Protein AF-A0A6J6BTA0-F1 (afdb_monomer_lite)

Structure (mmCIF, N/CA/C/O backbone):
data_AF-A0A6J6BTA0-F1
#
_entry.id   AF-A0A6J6BTA0-F1
#
loop_
_atom_site.group_PDB
_atom_site.id
_atom_site.type_symbol
_atom_site.label_atom_id
_atom_site.label_alt_id
_atom_site.label_comp_id
_atom_site.label_asym_id
_atom_site.label_entity_id
_atom_site.label_seq_id
_atom_site.pdbx_PDB_ins_code
_atom_site.Cartn_x
_atom_site.Cartn_y
_atom_site.Cartn_z
_atom_site.occupancy
_atom_site.B_iso_or_equiv
_atom_site.auth_seq_id
_atom_site.auth_comp_id
_atom_site.auth_asym_id
_atom_site.auth_atom_id
_atom_site.pdbx_PDB_model_num
ATOM 1 N N . MET A 1 1 ? 2.036 -7.230 6.459 1.00 88.25 1 MET A N 1
ATOM 2 C CA . MET A 1 1 ? 1.317 -7.053 7.745 1.00 88.25 1 MET A CA 1
ATOM 3 C C . MET A 1 1 ? 2.105 -7.492 8.983 1.00 88.25 1 MET A C 1
ATOM 5 O O . MET A 1 1 ? 1.747 -7.066 10.074 1.00 88.25 1 MET A O 1
ATOM 9 N N . ALA A 1 2 ? 3.179 -8.287 8.855 1.00 91.69 2 ALA A N 1
ATOM 10 C CA . ALA A 1 2 ? 3.992 -8.714 10.000 1.00 91.69 2 ALA A CA 1
ATOM 11 C C . ALA A 1 2 ? 4.547 -7.539 10.829 1.00 91.69 2 ALA A C 1
ATOM 13 O O . ALA A 1 2 ? 4.347 -7.526 12.035 1.00 91.69 2 ALA A O 1
ATOM 14 N N . THR A 1 3 ? 5.113 -6.511 10.187 1.00 93.12 3 THR A N 1
ATOM 15 C CA . THR A 1 3 ? 5.685 -5.326 10.858 1.00 93.12 3 THR A CA 1
ATOM 16 C C . THR A 1 3 ? 4.683 -4.592 11.751 1.00 93.12 3 THR A C 1
ATOM 18 O O . THR A 1 3 ? 5.014 -4.201 12.866 1.00 93.12 3 THR A O 1
ATOM 21 N N . VAL A 1 4 ? 3.435 -4.436 11.294 1.00 94.31 4 VAL A N 1
ATOM 22 C CA . VAL A 1 4 ? 2.373 -3.788 12.082 1.00 94.31 4 VAL A CA 1
ATOM 23 C C . VAL A 1 4 ? 2.025 -4.643 13.298 1.00 94.31 4 VAL A C 1
ATOM 25 O O . VAL A 1 4 ? 1.952 -4.129 14.409 1.00 94.31 4 VAL A O 1
ATOM 28 N N . ARG A 1 5 ? 1.870 -5.960 13.111 1.00 94.88 5 ARG A N 1
ATOM 29 C CA . ARG A 1 5 ? 1.591 -6.893 14.210 1.00 94.88 5 ARG A CA 1
ATOM 30 C C . ARG A 1 5 ? 2.737 -6.952 15.221 1.00 94.88 5 ARG A C 1
ATOM 32 O O . ARG A 1 5 ? 2.469 -6.992 16.411 1.00 94.88 5 ARG A O 1
ATOM 39 N N . GLU A 1 6 ? 3.983 -6.946 14.765 1.00 96.25 6 GLU A N 1
ATOM 40 C CA . GLU A 1 6 ? 5.172 -6.924 15.623 1.00 96.25 6 GLU A CA 1
ATOM 41 C C . GLU A 1 6 ? 5.246 -5.633 16.447 1.00 96.25 6 GLU A C 1
ATOM 43 O O . GLU A 1 6 ? 5.535 -5.676 17.638 1.00 96.25 6 GLU A O 1
ATOM 48 N N . THR A 1 7 ? 4.909 -4.497 15.832 1.00 94.94 7 THR A N 1
ATOM 49 C CA . THR A 1 7 ? 4.965 -3.179 16.481 1.00 94.94 7 THR A CA 1
ATOM 50 C C . THR A 1 7 ? 3.807 -2.954 17.459 1.00 94.94 7 THR A C 1
ATOM 52 O O . THR A 1 7 ? 4.006 -2.393 18.532 1.00 94.94 7 THR A O 1
ATOM 55 N N . LEU A 1 8 ? 2.587 -3.372 17.102 1.00 95.50 8 LEU A N 1
ATOM 56 C CA . LEU A 1 8 ? 1.366 -3.084 17.870 1.00 95.50 8 LEU A CA 1
ATOM 57 C C . LEU A 1 8 ? 0.899 -4.255 18.753 1.00 95.50 8 LEU A C 1
ATOM 59 O O . LEU A 1 8 ? 0.043 -4.074 19.619 1.00 95.50 8 LEU A O 1
ATOM 63 N N . GLY A 1 9 ? 1.409 -5.466 18.525 1.00 96.00 9 GLY A N 1
ATOM 64 C CA . GLY A 1 9 ? 0.949 -6.718 19.138 1.00 96.00 9 GLY A CA 1
ATOM 65 C C . GLY A 1 9 ? -0.332 -7.283 18.506 1.00 96.00 9 GLY A C 1
ATOM 66 O O . GLY A 1 9 ? -0.412 -8.482 18.235 1.00 96.00 9 GLY A O 1
ATOM 67 N N . SER A 1 10 ? -1.316 -6.429 18.202 1.00 95.38 10 SER A N 1
ATOM 68 C CA . SER A 1 10 ? -2.519 -6.791 17.437 1.00 95.38 10 SER A CA 1
ATOM 69 C C . SER A 1 10 ? -2.782 -5.813 16.295 1.00 95.38 10 SER A C 1
ATOM 71 O O . SER A 1 10 ? -2.510 -4.619 16.408 1.00 95.38 10 SER A O 1
ATOM 73 N N . LEU A 1 11 ? -3.351 -6.331 15.203 1.00 95.88 11 LEU A N 1
ATOM 74 C CA . LEU A 1 11 ? -3.837 -5.519 14.087 1.00 95.88 11 LEU A CA 1
ATOM 75 C C . LEU A 1 11 ? -5.112 -4.745 14.454 1.00 95.88 11 LEU A C 1
ATOM 77 O O . 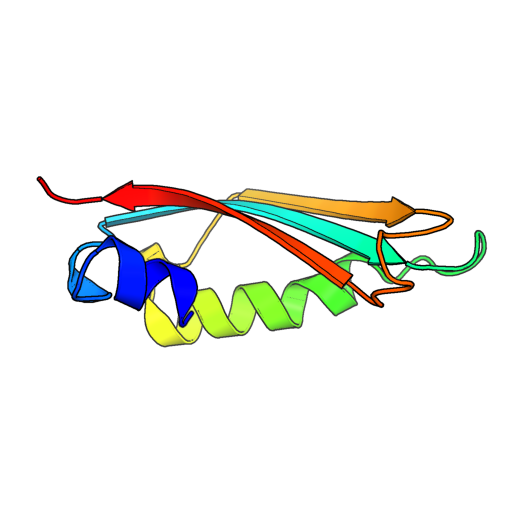LEU A 1 11 ? -5.350 -3.692 13.878 1.00 95.88 11 LEU A O 1
ATOM 81 N N . ASP A 1 12 ? -5.862 -5.192 15.466 1.00 95.75 12 ASP A N 1
ATOM 82 C CA . ASP A 1 12 ? -7.092 -4.525 15.937 1.00 95.75 12 ASP A CA 1
ATOM 83 C C . ASP A 1 12 ? -6.835 -3.127 16.518 1.00 95.75 12 ASP A C 1
ATOM 85 O O . ASP A 1 12 ? -7.763 -2.366 16.774 1.00 95.75 12 ASP A O 1
ATOM 89 N N . ARG A 1 13 ? -5.564 -2.788 16.755 1.00 96.62 13 ARG A N 1
ATOM 90 C CA . ARG A 1 13 ? -5.150 -1.464 17.218 1.00 96.62 13 ARG A CA 1
ATOM 91 C C . ARG A 1 13 ? -5.064 -0.433 16.101 1.00 96.62 13 ARG A C 1
ATOM 93 O O . ARG A 1 13 ? -4.831 0.730 16.394 1.00 96.62 13 ARG A O 1
ATOM 100 N N . VAL A 1 14 ? -5.203 -0.827 14.838 1.00 97.56 14 VAL A N 1
ATOM 101 C CA . VAL A 1 14 ? -5.233 0.116 13.716 1.00 97.56 14 VAL A CA 1
ATOM 102 C C . VAL A 1 14 ? -6.641 0.692 13.594 1.00 97.56 14 VAL A C 1
ATOM 104 O O . VAL A 1 14 ? -7.584 -0.036 13.302 1.00 97.56 14 VAL A O 1
ATOM 107 N N . GLU A 1 15 ? -6.779 2.002 13.790 1.00 97.94 15 GLU A N 1
ATOM 108 C CA . GLU A 1 15 ? -8.055 2.710 13.624 1.00 97.94 15 GLU A CA 1
ATOM 109 C C . GLU A 1 15 ? -8.307 3.099 12.164 1.00 97.94 15 GLU A C 1
ATOM 111 O O . GLU A 1 15 ? -9.445 3.071 11.700 1.00 97.94 15 GLU A O 1
ATOM 116 N N . LEU A 1 16 ? -7.249 3.486 11.442 1.00 98.00 16 LEU A N 1
ATOM 117 C CA . LEU A 1 16 ? -7.332 3.930 10.051 1.00 98.00 16 LEU A CA 1
ATOM 118 C C . LEU A 1 16 ? -5.980 3.799 9.346 1.00 98.00 16 LEU A C 1
ATOM 120 O O . LEU A 1 16 ? -4.951 4.258 9.852 1.00 98.00 16 LEU A O 1
ATOM 124 N N . VAL A 1 17 ? -5.994 3.267 8.126 1.00 98.25 17 VAL A N 1
ATOM 125 C CA . VAL A 1 17 ? -4.901 3.433 7.166 1.00 98.25 17 VAL A CA 1
ATOM 126 C C . VAL A 1 17 ? -5.083 4.786 6.480 1.00 98.25 17 VAL A C 1
ATOM 128 O O . VAL A 1 17 ? -6.003 4.979 5.694 1.00 98.25 17 VAL A O 1
ATOM 131 N N . VAL A 1 18 ? -4.222 5.756 6.779 1.00 98.25 18 VAL A N 1
ATOM 132 C CA . VAL A 1 18 ? -4.375 7.132 6.271 1.00 98.25 18 VAL A CA 1
ATOM 133 C C . VAL A 1 18 ? -3.866 7.243 4.838 1.00 98.25 18 VAL A C 1
ATOM 135 O O . VAL A 1 18 ? -4.514 7.819 3.956 1.00 98.25 18 VAL A O 1
ATOM 138 N N . GLN A 1 19 ? -2.672 6.700 4.615 1.00 98.12 19 GLN A N 1
ATOM 139 C CA . GLN A 1 19 ? -1.954 6.844 3.361 1.00 98.12 19 GLN A CA 1
ATOM 140 C C . GLN A 1 19 ? -1.097 5.617 3.087 1.00 98.12 19 GLN A C 1
ATOM 142 O O . GLN A 1 19 ? -0.425 5.113 3.988 1.00 98.12 19 GLN A O 1
ATOM 147 N N . VAL A 1 20 ? -1.071 5.198 1.824 1.00 98.06 20 VAL A N 1
ATOM 148 C CA . VAL A 1 20 ? -0.124 4.211 1.301 1.00 98.06 20 VAL A CA 1
ATOM 149 C C . VAL A 1 20 ? 0.719 4.851 0.210 1.00 98.06 20 VAL A C 1
ATOM 151 O O . VAL A 1 20 ? 0.194 5.447 -0.731 1.00 98.06 20 VAL A O 1
ATOM 154 N N . TYR A 1 21 ? 2.034 4.715 0.322 1.00 98.00 21 TYR A N 1
ATOM 155 C CA . TYR A 1 21 ? 2.964 5.100 -0.725 1.00 98.00 21 TYR A CA 1
ATOM 156 C C . TYR A 1 21 ? 3.648 3.860 -1.285 1.00 98.00 21 TYR A C 1
ATOM 158 O O . TYR A 1 21 ? 4.313 3.130 -0.551 1.00 98.00 21 TYR A O 1
ATOM 166 N N . GLY A 1 22 ? 3.440 3.614 -2.575 1.00 97.88 22 GLY A N 1
ATOM 167 C CA . GLY A 1 22 ? 4.014 2.494 -3.302 1.00 97.88 22 GLY A CA 1
ATOM 168 C C . GLY A 1 22 ? 5.074 2.955 -4.293 1.00 97.88 22 GLY A C 1
ATOM 169 O O . GLY A 1 22 ? 4.830 3.844 -5.113 1.00 97.88 22 GLY A O 1
ATOM 170 N N . VAL A 1 23 ? 6.240 2.322 -4.233 1.00 97.88 23 VAL A N 1
ATOM 171 C CA . VAL A 1 23 ? 7.383 2.612 -5.097 1.00 97.88 23 VAL A CA 1
ATOM 172 C C . VAL A 1 23 ? 7.747 1.341 -5.852 1.00 97.88 23 VAL A C 1
ATOM 174 O O . VAL A 1 23 ? 8.169 0.359 -5.249 1.00 97.88 23 VAL A O 1
ATOM 177 N N . VAL A 1 24 ? 7.558 1.342 -7.167 1.00 98.19 24 VAL A N 1
ATOM 178 C CA . VAL A 1 24 ? 7.743 0.168 -8.028 1.00 98.19 24 VAL A CA 1
ATOM 179 C C . VAL A 1 24 ? 9.063 0.300 -8.781 1.00 98.19 24 VAL A C 1
ATOM 181 O O . VAL A 1 24 ? 9.303 1.313 -9.437 1.00 98.19 24 VAL A O 1
ATOM 184 N N . ASN A 1 25 ? 9.913 -0.721 -8.711 1.00 98.06 25 ASN A N 1
ATOM 185 C CA . ASN A 1 25 ? 11.120 -0.790 -9.530 1.00 98.06 25 ASN A CA 1
ATOM 186 C C . ASN A 1 25 ? 10.730 -1.192 -10.956 1.00 98.06 25 ASN A C 1
ATOM 188 O O . ASN A 1 25 ? 10.300 -2.323 -11.194 1.00 98.06 25 ASN A O 1
ATOM 192 N N . ALA A 1 26 ? 10.824 -0.246 -11.883 1.00 97.75 26 ALA A N 1
ATOM 193 C CA . ALA A 1 26 ? 10.235 -0.361 -13.207 1.00 97.75 26 ALA A CA 1
ATOM 194 C C . ALA A 1 26 ? 11.093 0.325 -14.274 1.00 97.75 26 ALA A C 1
ATOM 196 O O . ALA A 1 26 ? 11.832 1.277 -14.013 1.00 97.75 26 ALA A O 1
ATOM 197 N N . THR A 1 27 ? 10.977 -0.162 -15.509 1.00 97.50 27 THR A N 1
ATOM 198 C CA . THR A 1 27 ? 11.548 0.523 -16.669 1.00 97.50 27 THR A CA 1
ATOM 199 C C . THR A 1 27 ? 10.776 1.818 -16.953 1.00 97.50 27 THR A C 1
ATOM 201 O O . THR A 1 27 ? 9.608 1.924 -16.575 1.00 97.50 27 THR A O 1
ATOM 204 N N . PRO A 1 28 ? 11.375 2.793 -17.663 1.00 96.25 28 PRO A N 1
ATOM 205 C CA . PRO A 1 28 ? 10.694 4.048 -17.995 1.00 96.25 28 PRO A CA 1
ATOM 206 C C . PRO A 1 28 ? 9.385 3.885 -18.785 1.00 96.25 28 PRO A C 1
ATOM 208 O O . PRO A 1 28 ? 8.524 4.756 -18.713 1.00 96.25 28 PRO A O 1
ATOM 211 N N . ASP A 1 29 ? 9.240 2.783 -19.525 1.00 97.75 29 ASP A N 1
ATOM 212 C CA . ASP A 1 29 ? 8.072 2.511 -20.372 1.00 97.75 29 ASP A CA 1
ATOM 213 C C . ASP A 1 29 ? 6.922 1.817 -19.624 1.00 97.75 29 ASP A C 1
ATOM 215 O O . ASP A 1 29 ? 5.811 1.710 -20.146 1.00 97.75 29 ASP A O 1
ATOM 219 N N . PHE A 1 30 ? 7.166 1.317 -18.410 1.00 97.69 30 PHE A N 1
ATOM 220 C CA . PHE A 1 30 ? 6.121 0.701 -17.604 1.00 97.69 30 PHE A CA 1
ATOM 221 C C . PHE A 1 30 ? 5.271 1.792 -16.944 1.00 97.69 30 PHE A C 1
ATOM 223 O O . PHE A 1 30 ? 5.793 2.679 -16.277 1.00 97.69 30 PHE A O 1
ATOM 230 N N . VAL A 1 31 ? 3.951 1.738 -17.129 1.00 96.56 31 VAL A N 1
ATOM 231 C CA . VAL A 1 31 ? 3.016 2.779 -16.653 1.00 96.56 31 VAL A CA 1
ATOM 232 C C . VAL A 1 31 ? 1.916 2.241 -15.736 1.00 96.56 31 VAL A C 1
ATOM 234 O O . VAL A 1 31 ? 1.109 3.011 -15.224 1.00 96.56 31 VAL A O 1
ATOM 237 N N . GLU A 1 32 ? 1.902 0.935 -15.464 1.00 97.25 32 GLU A N 1
ATOM 238 C CA . GLU A 1 32 ? 0.854 0.261 -14.681 1.00 97.25 32 GLU A CA 1
ATOM 239 C C . GLU A 1 32 ? 1.169 0.209 -13.175 1.00 97.25 32 GLU A C 1
ATOM 241 O O . GLU A 1 32 ? 0.727 -0.685 -12.455 1.00 97.25 32 GLU A O 1
ATOM 246 N N . HIS A 1 33 ? 1.929 1.184 -12.664 1.00 97.12 33 HIS A N 1
ATOM 247 C CA . HIS A 1 33 ? 2.319 1.251 -11.252 1.00 97.12 33 HIS A CA 1
ATOM 248 C C . HIS A 1 33 ? 1.111 1.207 -10.310 1.00 97.12 33 HIS A C 1
ATOM 250 O O . HIS A 1 33 ? 1.154 0.540 -9.282 1.00 97.12 33 HIS A O 1
ATOM 256 N N . THR A 1 34 ? 0.016 1.885 -10.663 1.00 96.75 34 THR A N 1
ATOM 257 C CA . THR A 1 34 ? -1.212 1.890 -9.856 1.00 96.75 34 THR A CA 1
ATOM 258 C C . THR A 1 34 ? -1.803 0.493 -9.713 1.00 96.75 34 THR A C 1
ATOM 260 O O . THR A 1 34 ? -2.175 0.126 -8.605 1.00 96.75 34 THR A O 1
ATOM 263 N N . SER A 1 35 ? -1.801 -0.296 -10.791 1.00 96.81 35 SER A N 1
ATOM 264 C CA . SER A 1 35 ? -2.304 -1.673 -10.803 1.00 96.81 35 SER A CA 1
ATOM 265 C C . SER A 1 35 ? -1.451 -2.601 -9.936 1.00 96.81 35 SER A C 1
ATOM 267 O O . SER A 1 35 ? -1.968 -3.506 -9.291 1.00 96.81 35 SER A O 1
ATOM 269 N N . VAL A 1 36 ? -0.137 -2.360 -9.864 1.00 96.50 36 VAL A N 1
ATOM 270 C CA . VAL A 1 36 ? 0.753 -3.090 -8.944 1.00 96.50 36 VAL A CA 1
ATOM 271 C C . VAL A 1 36 ? 0.410 -2.770 -7.487 1.00 96.50 36 VAL A C 1
ATOM 273 O O . VAL A 1 36 ? 0.374 -3.666 -6.644 1.00 96.50 36 VAL A O 1
ATOM 276 N N . ILE A 1 37 ? 0.139 -1.498 -7.180 1.00 97.56 37 ILE A N 1
ATOM 277 C CA . ILE A 1 37 ? -0.195 -1.061 -5.819 1.00 97.56 37 ILE A CA 1
ATOM 278 C C . ILE A 1 37 ? -1.628 -1.442 -5.415 1.00 97.56 37 ILE A C 1
ATOM 280 O O . ILE A 1 37 ? -1.873 -1.606 -4.220 1.00 97.56 37 ILE A O 1
ATOM 284 N N . ASP A 1 38 ? -2.547 -1.670 -6.362 1.00 96.81 38 ASP A N 1
ATOM 285 C CA . ASP A 1 38 ? -3.898 -2.186 -6.078 1.00 96.81 38 ASP A CA 1
ATOM 286 C C . ASP A 1 38 ? -3.845 -3.461 -5.226 1.00 96.81 38 ASP A C 1
ATOM 288 O O . ASP A 1 38 ? -4.552 -3.551 -4.228 1.00 96.81 38 ASP A O 1
ATOM 292 N N . ALA A 1 39 ? -2.914 -4.380 -5.505 1.00 95.19 39 ALA A N 1
ATOM 293 C CA . ALA A 1 39 ? -2.759 -5.606 -4.718 1.00 95.19 39 ALA A CA 1
ATOM 294 C C . ALA A 1 39 ? -2.434 -5.340 -3.234 1.00 95.19 39 ALA A C 1
ATOM 296 O O . ALA A 1 39 ? -2.874 -6.076 -2.350 1.00 95.19 39 ALA A O 1
ATOM 297 N N . ALA A 1 40 ? -1.675 -4.281 -2.932 1.00 95.62 40 ALA A N 1
ATOM 298 C CA . ALA A 1 40 ? -1.420 -3.873 -1.553 1.00 95.62 40 ALA A CA 1
ATOM 299 C C . ALA A 1 40 ? -2.657 -3.228 -0.920 1.00 95.62 40 ALA A C 1
ATOM 301 O O . ALA A 1 40 ? -2.945 -3.470 0.254 1.00 95.62 40 ALA A O 1
ATOM 302 N N . SER A 1 41 ? -3.389 -2.423 -1.696 1.00 97.19 41 SER A N 1
ATOM 303 C CA . SER A 1 41 ? -4.634 -1.808 -1.250 1.00 97.19 41 SER A CA 1
ATOM 304 C C . SER A 1 41 ? -5.695 -2.859 -0.916 1.00 97.19 41 SER A C 1
ATOM 306 O O . SER A 1 41 ? -6.308 -2.766 0.146 1.00 97.19 41 SER A O 1
ATOM 308 N N . ASP A 1 42 ? -5.845 -3.889 -1.749 1.00 97.56 42 ASP A N 1
ATOM 309 C CA . ASP A 1 42 ? -6.792 -4.987 -1.542 1.00 97.56 42 ASP A CA 1
ATOM 310 C C . ASP A 1 42 ? -6.508 -5.734 -0.239 1.00 97.56 42 ASP A C 1
ATOM 312 O O . ASP A 1 42 ? -7.420 -5.957 0.549 1.00 97.56 42 ASP A O 1
ATOM 316 N N . VAL A 1 43 ? -5.238 -6.040 0.053 1.00 96.56 43 VAL A N 1
ATOM 317 C CA . VAL A 1 43 ? -4.850 -6.681 1.322 1.00 96.56 43 VAL A CA 1
ATOM 318 C C . VAL A 1 43 ? -5.212 -5.810 2.526 1.00 96.56 43 VAL A C 1
ATOM 320 O O . VAL A 1 43 ? -5.657 -6.322 3.550 1.00 96.56 43 VAL A O 1
ATOM 323 N N . LEU A 1 44 ? -5.013 -4.494 2.440 1.00 97.25 44 LEU A N 1
ATOM 324 C CA . LEU A 1 44 ? -5.343 -3.582 3.537 1.00 97.25 44 LEU A CA 1
ATOM 325 C C . LEU A 1 44 ? -6.855 -3.478 3.751 1.00 97.25 44 LEU A C 1
ATOM 327 O O . LEU A 1 44 ? -7.302 -3.460 4.895 1.00 97.25 44 LEU A O 1
ATOM 331 N N . VAL A 1 45 ? -7.638 -3.440 2.674 1.00 97.62 45 VAL A N 1
ATOM 332 C CA . VAL A 1 45 ? -9.105 -3.417 2.742 1.00 97.62 45 VAL A CA 1
ATOM 333 C C . VAL A 1 45 ? -9.661 -4.757 3.226 1.00 97.62 45 VAL A C 1
ATOM 335 O O . VAL A 1 45 ? -10.578 -4.758 4.038 1.00 97.62 45 VAL A O 1
ATOM 338 N N . ASP A 1 46 ? -9.097 -5.888 2.804 1.00 97.81 46 ASP A N 1
ATOM 339 C CA . ASP A 1 46 ? -9.504 -7.221 3.272 1.00 97.81 46 ASP A CA 1
ATOM 340 C C . ASP A 1 46 ? -9.256 -7.387 4.781 1.00 97.81 46 ASP A C 1
ATOM 342 O O . ASP A 1 46 ? -10.107 -7.879 5.519 1.00 97.81 46 ASP A O 1
ATOM 346 N N . VAL A 1 47 ? -8.115 -6.892 5.271 1.00 96.81 47 VAL A N 1
A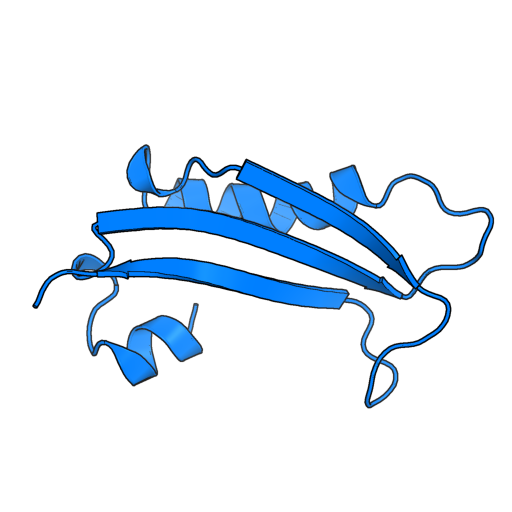TOM 347 C CA . VAL A 1 47 ? -7.735 -7.005 6.688 1.00 96.81 47 VAL A CA 1
ATOM 348 C C . VAL A 1 47 ? -8.465 -5.998 7.582 1.00 96.81 47 VAL A C 1
ATOM 350 O O . VAL A 1 47 ? -8.886 -6.361 8.679 1.00 96.81 47 VAL A O 1
ATOM 353 N N . PHE A 1 48 ? -8.592 -4.737 7.159 1.00 96.81 48 PHE A N 1
ATOM 354 C CA . PHE A 1 48 ? -9.103 -3.642 8.000 1.00 96.81 48 PHE A CA 1
ATOM 355 C C . PHE A 1 48 ? -10.513 -3.165 7.612 1.00 96.81 48 PHE A C 1
ATOM 357 O O . PHE A 1 48 ? -11.061 -2.253 8.235 1.00 96.81 48 PHE A O 1
ATOM 364 N N . GLY A 1 49 ? -11.127 -3.743 6.579 1.00 97.56 49 GLY A N 1
ATOM 365 C CA . GLY A 1 49 ? -12.436 -3.332 6.078 1.00 97.56 49 GLY A CA 1
ATOM 366 C C . GLY A 1 49 ? -12.450 -1.868 5.635 1.00 97.56 49 GLY A C 1
ATOM 367 O O . GLY A 1 49 ? -11.568 -1.400 4.913 1.00 97.56 49 GLY A O 1
ATOM 368 N N . ALA A 1 50 ? -13.448 -1.112 6.102 1.00 97.38 50 ALA A N 1
ATOM 369 C CA . ALA A 1 50 ? -13.578 0.314 5.796 1.00 97.38 50 ALA A CA 1
ATOM 370 C C . ALA A 1 50 ? -12.375 1.146 6.283 1.00 97.38 50 ALA A C 1
ATOM 372 O O . ALA A 1 50 ? -11.981 2.091 5.605 1.00 97.38 50 ALA A O 1
ATOM 373 N N . ALA A 1 51 ? -11.747 0.762 7.402 1.00 97.62 51 ALA A N 1
ATOM 374 C C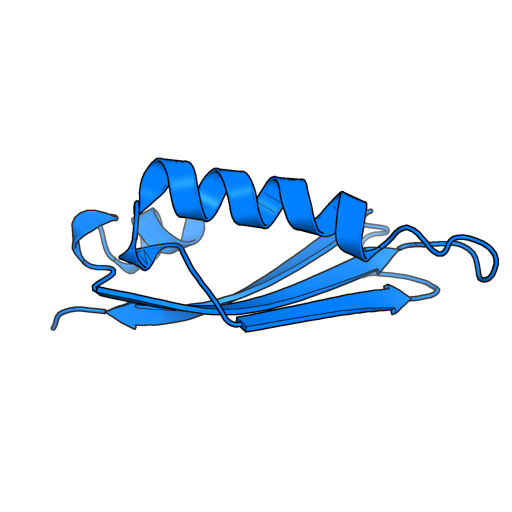A . ALA A 1 51 ? -10.538 1.415 7.912 1.00 97.62 51 ALA A CA 1
ATOM 375 C C . ALA A 1 51 ? -9.305 1.167 7.023 1.00 97.62 51 ALA A C 1
ATOM 377 O O . ALA A 1 51 ? -8.294 1.855 7.151 1.00 97.62 51 ALA A O 1
ATOM 378 N N . GLY A 1 52 ? -9.386 0.199 6.108 1.00 97.31 52 GLY A N 1
ATOM 379 C CA . GLY A 1 52 ? -8.371 -0.065 5.099 1.00 97.31 52 GLY A CA 1
ATOM 380 C C . GLY A 1 52 ? -8.466 0.837 3.871 1.00 97.31 52 GLY A C 1
ATOM 381 O O . GLY A 1 52 ? -7.567 0.774 3.041 1.00 97.31 52 GLY A O 1
ATOM 382 N N . GLN A 1 53 ? -9.503 1.669 3.719 1.00 97.75 53 GLN A N 1
ATOM 383 C CA . GLN A 1 53 ? -9.619 2.607 2.596 1.00 97.75 53 GLN A CA 1
ATOM 384 C C . GLN A 1 53 ? -8.758 3.850 2.841 1.00 97.75 53 GLN A C 1
ATOM 386 O O . GLN A 1 53 ? -8.957 4.571 3.814 1.00 97.75 53 GLN A O 1
ATOM 391 N N . HIS A 1 54 ? -7.808 4.110 1.943 1.00 97.94 54 HIS A N 1
ATOM 392 C CA . 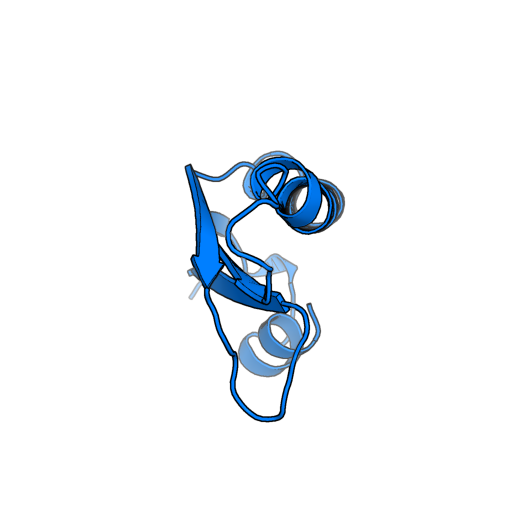HIS A 1 54 ? -6.747 5.096 2.149 1.00 97.94 54 HIS A CA 1
ATOM 393 C C . HIS A 1 54 ? -6.522 5.981 0.925 1.00 97.94 54 HIS A C 1
ATOM 395 O O . HIS A 1 54 ? -6.834 5.621 -0.213 1.00 97.94 54 HIS A O 1
ATOM 401 N N . THR A 1 55 ? -5.893 7.134 1.157 1.00 97.94 55 THR A N 1
ATOM 402 C CA . THR A 1 55 ? -5.254 7.890 0.074 1.00 97.94 55 THR A CA 1
ATOM 403 C C . THR A 1 55 ? -3.989 7.172 -0.381 1.00 97.94 55 THR A C 1
ATOM 405 O O . THR A 1 55 ? -3.357 6.455 0.399 1.00 97.94 55 THR A O 1
ATOM 408 N N . ARG A 1 56 ? -3.583 7.353 -1.639 1.00 96.12 56 ARG A N 1
ATOM 409 C CA . ARG A 1 56 ? -2.374 6.693 -2.134 1.00 96.12 56 ARG A CA 1
ATOM 410 C C . ARG A 1 56 ? -1.585 7.495 -3.145 1.00 96.12 56 ARG A C 1
ATOM 412 O O . ARG A 1 56 ? -2.130 8.344 -3.847 1.00 96.12 56 ARG A O 1
ATOM 419 N N . LEU A 1 57 ? -0.313 7.134 -3.248 1.00 97.25 57 LEU A N 1
ATOM 420 C CA . LEU A 1 57 ? 0.579 7.519 -4.330 1.00 97.25 57 LEU A CA 1
ATOM 421 C C . LEU A 1 57 ? 1.304 6.260 -4.832 1.00 97.25 57 LEU A C 1
ATOM 423 O O . LEU A 1 57 ? 1.709 5.417 -4.033 1.00 97.25 57 LEU A O 1
ATOM 427 N N . ALA A 1 58 ? 1.438 6.123 -6.149 1.00 97.81 58 ALA A N 1
ATOM 428 C CA . ALA A 1 58 ? 2.128 5.010 -6.793 1.00 97.81 58 ALA A CA 1
ATOM 429 C C . ALA A 1 58 ? 3.071 5.571 -7.857 1.00 97.81 58 ALA A C 1
ATOM 431 O O . ALA A 1 58 ? 2.621 6.269 -8.767 1.00 97.81 58 ALA A O 1
ATOM 432 N N . VAL A 1 59 ? 4.368 5.298 -7.730 1.00 97.19 59 VAL A N 1
ATOM 433 C CA . VAL A 1 59 ? 5.393 5.826 -8.641 1.00 97.19 59 VAL A CA 1
ATOM 434 C C . VAL A 1 59 ? 6.348 4.731 -9.097 1.00 97.19 59 VAL A C 1
ATOM 436 O O . VAL A 1 59 ? 6.623 3.784 -8.361 1.00 97.19 59 VAL A O 1
ATOM 439 N N . GLY A 1 60 ? 6.867 4.892 -10.311 1.00 97.56 60 GLY A N 1
ATOM 440 C CA . GLY A 1 60 ? 7.978 4.102 -10.829 1.00 97.56 60 GLY A CA 1
ATOM 441 C C . GLY A 1 60 ? 9.319 4.736 -10.483 1.00 97.56 60 GLY A C 1
ATOM 442 O O . GLY A 1 60 ? 9.466 5.959 -10.538 1.00 97.56 60 GLY A O 1
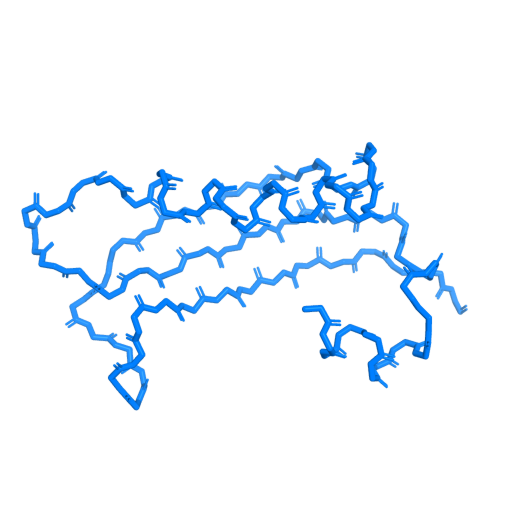ATOM 443 N N . VAL A 1 61 ? 10.306 3.910 -10.153 1.00 97.44 61 VAL A N 1
ATOM 444 C CA . VAL A 1 61 ? 11.702 4.317 -9.951 1.00 97.44 61 VAL A CA 1
ATOM 445 C C . VAL A 1 61 ? 12.640 3.394 -10.717 1.00 97.44 61 VAL A C 1
ATOM 447 O O . VAL A 1 61 ? 12.334 2.226 -10.940 1.00 97.44 61 VAL A O 1
ATOM 450 N N . ALA A 1 62 ? 13.816 3.913 -11.075 1.00 97.38 62 ALA A N 1
ATOM 451 C CA . ALA A 1 62 ? 14.822 3.159 -11.823 1.00 97.38 62 ALA A CA 1
ATOM 452 C C . ALA A 1 62 ? 15.535 2.075 -10.993 1.00 97.38 62 ALA A C 1
ATOM 454 O O . ALA A 1 62 ? 16.189 1.202 -11.558 1.00 97.38 62 ALA A O 1
ATOM 455 N N . SER A 1 63 ? 15.476 2.161 -9.660 1.00 97.31 63 SER A N 1
ATOM 456 C CA . SER A 1 63 ? 16.085 1.179 -8.760 1.00 97.31 63 SER A CA 1
ATOM 457 C C . SER A 1 63 ? 15.547 1.305 -7.338 1.00 97.31 63 SER A C 1
ATOM 459 O O . SER A 1 63 ? 15.261 2.415 -6.886 1.00 97.31 63 SER A O 1
ATOM 461 N N . LEU A 1 64 ? 15.533 0.189 -6.610 1.00 97.50 64 LEU A N 1
ATOM 462 C CA . LEU A 1 64 ? 15.289 0.120 -5.167 1.00 97.50 64 LEU A CA 1
ATOM 463 C C . LEU A 1 64 ? 16.470 -0.543 -4.437 1.00 97.50 64 LEU A C 1
ATOM 465 O O . LEU A 1 64 ? 17.236 -1.293 -5.060 1.00 97.50 64 LEU A O 1
ATOM 469 N N . PRO A 1 65 ? 16.625 -0.316 -3.118 1.00 95.56 65 PRO A N 1
ATOM 470 C CA . PRO A 1 65 ? 17.605 -1.029 -2.305 1.00 95.56 65 PRO A CA 1
ATOM 471 C C . PRO A 1 65 ? 17.489 -2.547 -2.473 1.00 95.56 65 PRO A C 1
ATOM 473 O O . PRO A 1 65 ? 16.395 -3.080 -2.647 1.00 95.56 65 PRO A O 1
ATOM 476 N N . ALA A 1 66 ? 18.627 -3.245 -2.442 1.00 96.31 66 ALA A N 1
ATOM 477 C CA . ALA A 1 66 ? 18.706 -4.702 -2.613 1.00 96.31 66 ALA A CA 1
ATOM 478 C C . ALA A 1 66 ? 18.028 -5.253 -3.890 1.00 96.31 66 ALA A C 1
ATOM 480 O O . ALA A 1 66 ? 17.720 -6.442 -3.954 1.00 96.31 66 ALA A O 1
ATOM 481 N N . ASN A 1 67 ? 17.823 -4.409 -4.911 1.00 93.44 67 ASN A N 1
ATOM 482 C CA . ASN A 1 67 ? 17.114 -4.759 -6.143 1.00 93.44 67 ASN A CA 1
ATOM 483 C C . ASN A 1 67 ? 15.700 -5.319 -5.886 1.00 93.44 67 ASN A C 1
ATOM 485 O O . ASN A 1 67 ? 15.248 -6.246 -6.560 1.00 93.44 67 ASN A O 1
ATOM 489 N N . LEU A 1 68 ? 15.008 -4.767 -4.885 1.00 97.50 68 LEU A N 1
ATOM 490 C CA . LEU A 1 68 ? 13.608 -5.087 -4.631 1.00 97.50 68 LEU A CA 1
ATOM 491 C C . LEU A 1 68 ? 12.736 -4.688 -5.827 1.00 97.50 68 LEU A C 1
ATOM 493 O O . LEU A 1 68 ? 13.035 -3.747 -6.564 1.00 97.50 68 LEU A O 1
ATOM 497 N N . VAL A 1 69 ? 11.635 -5.414 -6.005 1.00 96.50 69 VAL A N 1
ATOM 498 C CA . VAL A 1 69 ? 10.641 -5.135 -7.054 1.00 96.50 69 VAL A CA 1
ATOM 499 C C . VAL A 1 69 ? 9.666 -4.026 -6.648 1.00 96.50 69 VAL A C 1
ATOM 501 O O . VAL A 1 69 ? 9.136 -3.317 -7.498 1.00 96.50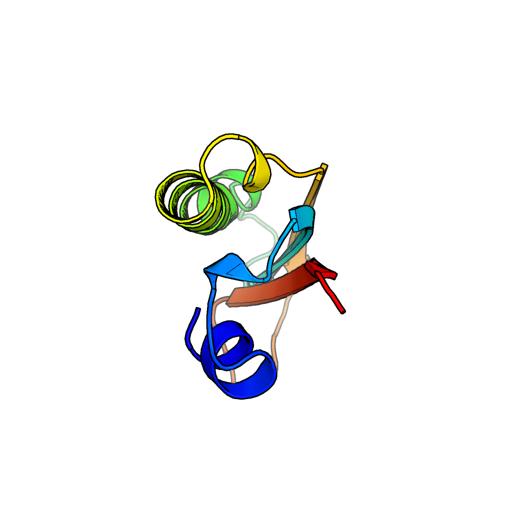 69 VAL A O 1
ATOM 504 N N . LEU A 1 70 ? 9.430 -3.878 -5.344 1.00 96.25 70 LEU A N 1
ATOM 505 C CA . LEU A 1 70 ? 8.413 -3.007 -4.772 1.00 96.25 70 LEU A CA 1
ATOM 506 C C . LEU A 1 70 ? 8.794 -2.644 -3.336 1.00 96.25 70 LEU A C 1
ATOM 508 O O . LEU A 1 70 ? 9.236 -3.505 -2.574 1.00 96.25 70 LEU A O 1
ATOM 512 N N . GLU A 1 71 ? 8.545 -1.396 -2.959 1.00 96.50 71 GLU A N 1
ATOM 513 C CA . GLU A 1 71 ? 8.570 -0.921 -1.579 1.00 96.50 71 GLU A CA 1
ATOM 514 C C . GLU A 1 71 ? 7.233 -0.247 -1.242 1.00 96.50 71 GLU A C 1
ATOM 516 O O . GLU A 1 71 ? 6.655 0.461 -2.070 1.00 96.50 71 GLU A O 1
ATOM 521 N N . ILE A 1 72 ? 6.716 -0.500 -0.035 1.00 96.12 72 ILE A N 1
ATOM 522 C CA . ILE A 1 72 ? 5.451 0.063 0.448 1.00 96.12 72 ILE A CA 1
ATOM 523 C C . ILE A 1 72 ? 5.682 0.716 1.804 1.00 96.12 72 ILE A C 1
ATOM 525 O O . ILE A 1 72 ? 6.142 0.070 2.746 1.00 96.12 72 ILE A O 1
ATOM 529 N N . GLN A 1 73 ? 5.259 1.968 1.918 1.00 96.12 73 GLN A N 1
ATOM 530 C CA . GLN A 1 73 ? 5.151 2.692 3.174 1.00 96.12 73 GLN A CA 1
ATOM 531 C C . GLN A 1 73 ? 3.675 2.946 3.493 1.00 96.12 73 GLN A C 1
ATOM 533 O O . GLN A 1 73 ? 2.893 3.284 2.606 1.00 96.12 73 GLN A O 1
ATOM 538 N N . ALA A 1 74 ? 3.299 2.826 4.766 1.00 96.69 74 ALA A N 1
ATOM 539 C CA . ALA A 1 74 ? 1.957 3.146 5.237 1.00 96.69 74 ALA A CA 1
ATOM 540 C C . ALA A 1 74 ? 2.007 4.079 6.451 1.00 96.69 74 ALA A C 1
ATOM 542 O O . ALA A 1 74 ? 2.848 3.916 7.336 1.00 96.69 74 ALA A O 1
ATOM 543 N N . LEU A 1 75 ? 1.081 5.035 6.493 1.00 97.62 75 LEU A N 1
ATOM 544 C CA . LEU A 1 75 ? 0.797 5.861 7.663 1.00 97.62 75 LEU A CA 1
ATOM 545 C C . LEU A 1 75 ? -0.500 5.371 8.309 1.00 97.62 75 LEU A C 1
ATOM 547 O O . LEU A 1 75 ? -1.532 5.302 7.639 1.00 97.62 75 LEU A O 1
ATOM 551 N N . LEU A 1 76 ? -0.443 5.049 9.601 1.00 97.88 76 LEU A N 1
ATOM 552 C CA . LEU A 1 76 ? -1.546 4.452 10.352 1.00 97.88 76 LEU A CA 1
ATOM 553 C C . LEU A 1 76 ? -1.912 5.329 11.553 1.00 97.88 76 LEU A C 1
ATOM 555 O O . LEU A 1 76 ? -1.023 5.786 12.271 1.00 97.88 76 LEU A O 1
ATOM 559 N N . ILE A 1 77 ? -3.209 5.516 11.794 1.00 97.94 77 ILE A N 1
ATOM 560 C CA . ILE A 1 77 ? -3.720 5.946 13.101 1.00 97.94 77 ILE A CA 1
ATOM 561 C C . ILE A 1 77 ? -3.938 4.686 13.929 1.00 97.94 77 ILE A C 1
ATOM 563 O O . ILE A 1 77 ? -4.516 3.711 13.441 1.00 97.94 77 ILE A O 1
ATOM 567 N N . VAL A 1 78 ? -3.446 4.699 15.163 1.00 97.38 78 VAL A N 1
ATOM 568 C CA . VAL A 1 78 ? -3.505 3.550 16.066 1.00 97.38 78 VAL A CA 1
ATOM 569 C C . VAL A 1 78 ? -4.089 3.949 17.413 1.00 97.38 78 VAL A C 1
ATOM 571 O O . VAL A 1 78 ? -3.885 5.075 17.869 1.00 97.38 78 VAL A O 1
ATOM 574 N N . THR A 1 79 ? -4.780 3.010 18.055 1.00 94.31 79 THR A N 1
ATOM 575 C CA . THR A 1 79 ? -5.266 3.174 19.423 1.00 94.31 79 THR A CA 1
ATOM 576 C C . THR A 1 79 ? -4.093 3.244 20.414 1.00 94.31 79 THR A C 1
ATOM 578 O O . THR A 1 79 ? -3.069 2.573 20.197 1.00 94.31 79 THR A O 1
ATOM 581 N N . PRO A 1 80 ? -4.233 4.015 21.513 1.00 82.56 80 PRO A N 1
ATOM 582 C CA . PRO A 1 80 ? -3.250 4.085 22.599 1.00 82.56 80 PRO A CA 1
ATOM 583 C C . PRO A 1 80 ? -2.817 2.723 23.146 1.00 82.56 80 PRO A C 1
ATOM 585 O O . PRO A 1 80 ? -3.627 1.770 23.122 1.00 82.56 80 PRO A O 1
#

InterPro domains:
  IPR013813 Endoribonuclease L-PSP/chorismate mutase-like [PF14588] (2-68)
  IPR013813 Endoribonuclease L-PSP/chorismate mutase-like [PTHR43760] (1-78)
  IPR013813 Endoribonuclease L-PSP/chorismate mutase-like [cd02199] (2-74)
  IPR035959 RutC-like superfamily [G3DSA:3.30.1330.40] (1-77)
  IPR035959 RutC-like superfamily [SSF55298] (2-77)

Radius of gyration: 13.6 Å; chains: 1; bounding box: 32×17×43 Å

pLDDT: mean 96.54, std 2.22, range [82.56, 98.25]

Foldseek 3Di:
DVVCCVVPVDPVQFQAFAEKEKEFQDDPPDDCQVVVCVVVLVVQCVSPPPRSDYHYDGDYDNADPPRDGMDMDIDTDGHD

Organism: NCBI:txid449393

Secondary structure (DSSP, 8-state):
-HHHHHHHS-GGGEEEEEEEEEEEE--TT---HHHHHHHHHHHHHHHHGGGG--EEEEEEES--GGG-SEEEEEEEEE--

Sequence (80 aa):
MATVRETLGSLDRVELVVQVYGVVNATPDFVEHTSVIDAASDVLVDVFGAAGQHTRLAVGVASLPANLVLEIQALLIVTP